Protein AF-A0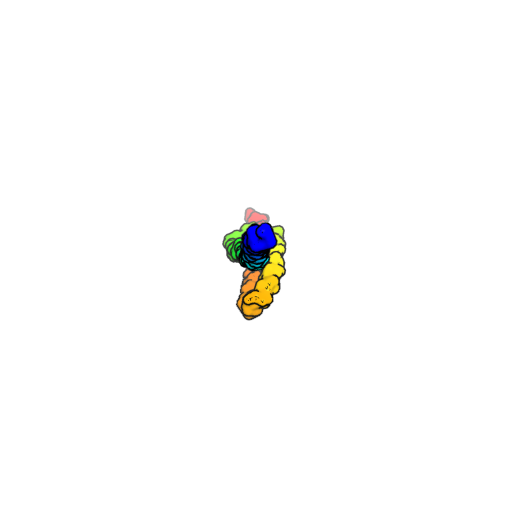A4S2EBU6-F1 (afdb_monomer)

Solvent-accessible surface area (backbone atoms only — not comparable to full-atom values): 7507 Å² total; per-residue (Å²): 116,70,68,61,56,50,54,55,51,50,51,54,51,51,52,51,52,52,53,52,51,52,51,50,52,53,51,50,52,50,56,53,49,52,55,52,50,56,52,46,50,54,51,51,52,52,49,51,56,50,49,54,51,52,53,52,49,50,49,64,60,53,51,66,78,53,46,90,76,51,50,74,68,54,54,51,50,52,49,52,54,50,50,54,50,52,57,52,50,58,67,42,48,85,80,44,68,54,70,61,52,53,49,52,53,51,51,54,50,53,49,52,54,50,51,54,52,50,37,54,51,50,54,50,51,50,57,50,50,55,54,52,63,73,73,109

Sequence (136 aa):
MKSIKNLISLGYLLMALLVIGIMYIWYKEWCDLEKLEVQNFHIDTFRQESHEIFVLLIELSLSGETVLEWEYADLEHYHYQRMAMDSMLCRFKTIYPTERIDSVRHLLEDKERQMRQIVQVLEQQQAINDKITRQV

Secondary structure (DSSP, 8-state):
-HHHHHHHHHHHHHHHHHHHHHHHHHHHHHHHHHHHHHHHHHHHHHHHHHHHHHHHHHHHHHHTTSGGG--HHHHHHHHHHHHHHHHHHHHHTTTS-HHHHHHHHHHHHHHHHHHHHHHHHHHHHHHHHHHHHTT-

Foldseek 3Di:
DVVVVVVVVVVVVVVVVVVVVVVVVVVVVVVVVVVVVVVVVVVVVVVVLVVVLVVLVVVLVCLLVCLLVDDPVVLVVSVVSLVVNLVSLVVCVVPDPPVVSVVVNVVSVVSSVVSVVSNVVSVVVVVVVVVVVVVD

Nearest PDB structures (foldseek):
  8ver-assembly1_B  TM=4.655E-01  e=3.466E+00  Escherichia coli

pLDDT: mean 80.67, std 9.9, range [55.69, 95.25]

Structure (mmCIF, N/CA/C/O backbone):
data_AF-A0A4S2EBU6-F1
#
_entry.id   AF-A0A4S2EBU6-F1
#
loop_
_atom_site.group_PDB
_atom_site.id
_atom_site.type_symbol
_atom_site.label_atom_id
_atom_site.label_alt_id
_atom_site.label_comp_id
_atom_site.label_asym_id
_atom_site.label_entity_id
_atom_site.label_seq_id
_atom_site.pdbx_PDB_ins_code
_atom_site.Cartn_x
_atom_site.Cartn_y
_atom_site.Cartn_z
_atom_site.occupancy
_atom_site.B_iso_or_equiv
_atom_site.auth_seq_id
_atom_site.auth_comp_id
_atom_site.auth_asym_id
_atom_site.auth_atom_id
_atom_site.pdbx_PDB_model_num
ATOM 1 N N . MET A 1 1 ? 27.288 8.213 -73.122 1.00 55.69 1 MET A N 1
ATOM 2 C CA . MET A 1 1 ? 25.962 7.749 -72.630 1.00 55.69 1 MET A CA 1
ATOM 3 C C . MET A 1 1 ? 26.022 6.827 -71.403 1.00 55.69 1 MET A C 1
ATOM 5 O O . MET A 1 1 ? 25.170 6.996 -70.541 1.00 55.69 1 MET A O 1
ATOM 9 N N . LYS A 1 2 ? 26.981 5.885 -71.270 1.00 59.97 2 LYS A N 1
ATOM 10 C CA . LYS A 1 2 ? 27.090 4.997 -70.082 1.00 59.97 2 LYS A CA 1
ATOM 11 C C . LYS A 1 2 ? 27.337 5.747 -68.760 1.00 59.97 2 LYS A C 1
ATOM 13 O O . LYS A 1 2 ? 26.666 5.464 -67.777 1.00 59.97 2 LYS A O 1
ATOM 18 N N . SER A 1 3 ? 28.214 6.753 -68.751 1.00 64.56 3 SER A N 1
ATOM 19 C CA . SER A 1 3 ? 28.574 7.482 -67.521 1.00 64.56 3 SER A CA 1
ATOM 20 C C . SER A 1 3 ? 27.425 8.304 -66.923 1.00 64.56 3 SER A C 1
ATOM 22 O O . SER A 1 3 ? 27.298 8.367 -65.708 1.00 64.56 3 SER A O 1
ATOM 24 N N . ILE A 1 4 ? 26.542 8.868 -67.757 1.00 72.25 4 ILE A N 1
ATOM 25 C CA . ILE A 1 4 ? 25.373 9.645 -67.300 1.00 72.25 4 ILE A CA 1
ATOM 26 C C . ILE A 1 4 ? 24.339 8.722 -66.639 1.00 72.25 4 ILE A C 1
ATOM 28 O O . ILE A 1 4 ? 23.812 9.040 -65.578 1.00 72.25 4 ILE A O 1
ATOM 32 N N . LYS A 1 5 ? 24.093 7.539 -67.223 1.00 74.06 5 LYS A N 1
ATOM 33 C CA . LYS A 1 5 ? 23.196 6.529 -66.638 1.00 74.06 5 LYS A CA 1
ATOM 34 C C . LYS A 1 5 ? 23.730 5.996 -65.302 1.00 74.06 5 LYS A C 1
ATOM 36 O O . LYS A 1 5 ? 22.953 5.840 -64.367 1.00 74.06 5 LYS A O 1
ATOM 41 N N . ASN A 1 6 ? 25.045 5.794 -65.185 1.00 73.44 6 ASN A N 1
ATOM 42 C CA . ASN A 1 6 ? 25.677 5.379 -63.928 1.00 73.44 6 ASN A CA 1
ATOM 43 C C . ASN A 1 6 ? 25.622 6.474 -62.851 1.00 73.44 6 ASN A C 1
ATOM 45 O O . ASN A 1 6 ? 25.408 6.154 -61.688 1.00 73.44 6 ASN A O 1
ATOM 49 N N . LEU A 1 7 ? 25.765 7.752 -63.225 1.00 81.00 7 LEU A N 1
ATOM 50 C CA . LEU A 1 7 ? 25.666 8.877 -62.288 1.00 81.00 7 LEU A CA 1
ATOM 51 C C . LEU A 1 7 ? 24.248 9.013 -61.713 1.00 81.00 7 LEU A C 1
ATOM 53 O O . LEU A 1 7 ? 24.077 9.181 -60.509 1.00 81.00 7 LEU A O 1
ATOM 57 N N . ILE A 1 8 ? 23.230 8.866 -62.565 1.00 84.12 8 ILE A N 1
ATOM 58 C CA . ILE A 1 8 ? 21.822 8.858 -62.148 1.00 84.12 8 ILE A CA 1
ATOM 59 C C . ILE A 1 8 ? 21.536 7.640 -61.253 1.00 84.12 8 ILE A C 1
ATOM 61 O O . ILE A 1 8 ? 20.914 7.776 -60.203 1.00 84.12 8 ILE A O 1
ATOM 65 N N . SER A 1 9 ? 22.045 6.458 -61.620 1.00 86.12 9 SER A N 1
ATOM 66 C CA . SER A 1 9 ? 21.914 5.237 -60.812 1.00 86.12 9 SER A CA 1
ATOM 67 C C . SER A 1 9 ? 22.577 5.361 -59.437 1.00 86.12 9 SER A C 1
ATOM 69 O O . SER A 1 9 ? 22.039 4.842 -58.463 1.00 86.12 9 SER A O 1
ATOM 71 N N . LEU A 1 10 ? 23.722 6.044 -59.345 1.00 89.12 10 LEU A N 1
ATOM 72 C CA . LEU A 1 10 ? 24.411 6.294 -58.079 1.00 89.12 10 LEU A CA 1
ATOM 73 C C . LEU A 1 10 ? 23.587 7.218 -57.172 1.00 89.12 10 LEU A C 1
ATOM 75 O O . LEU A 1 10 ? 23.497 6.972 -55.973 1.00 89.12 10 LEU A O 1
ATOM 79 N N . GLY A 1 11 ? 22.936 8.233 -57.750 1.00 88.25 11 GLY A N 1
ATOM 80 C CA . GLY A 1 11 ? 22.017 9.111 -57.024 1.00 88.25 11 GLY A CA 1
ATOM 81 C C . GLY A 1 11 ? 20.828 8.352 -56.433 1.00 88.25 11 GLY A C 1
ATOM 82 O O . GLY A 1 11 ? 20.536 8.496 -55.249 1.00 88.25 11 GLY A O 1
ATOM 83 N N . TYR A 1 12 ? 20.185 7.478 -57.213 1.00 90.81 12 TYR A N 1
ATOM 84 C CA . TYR A 1 12 ? 19.088 6.643 -56.706 1.00 90.81 12 TYR A CA 1
ATOM 85 C C . TYR A 1 12 ? 19.539 5.661 -55.622 1.00 90.81 12 TYR A C 1
ATOM 87 O O . TYR A 1 12 ? 18.813 5.448 -54.653 1.00 90.81 12 TYR A O 1
ATOM 95 N N . LEU A 1 13 ? 20.746 5.105 -55.747 1.00 91.38 13 LEU A N 1
ATOM 96 C CA . LEU A 1 13 ? 21.325 4.231 -54.729 1.00 91.38 13 LEU A CA 1
ATOM 97 C C . LEU A 1 13 ? 21.590 4.990 -53.420 1.00 91.38 13 LEU A C 1
ATOM 99 O O . LEU A 1 13 ? 21.287 4.475 -52.347 1.00 91.38 13 LEU A O 1
ATOM 103 N N . LEU A 1 14 ? 22.079 6.231 -53.506 1.00 92.56 14 LEU A N 1
ATOM 104 C CA . LEU A 1 14 ? 22.265 7.108 -52.349 1.00 92.56 14 LEU A CA 1
ATOM 105 C C . LEU A 1 14 ? 20.926 7.434 -51.668 1.00 92.56 14 LEU A C 1
ATOM 107 O O . LEU A 1 14 ? 20.814 7.330 -50.449 1.00 92.56 14 LEU A O 1
ATOM 111 N N . MET A 1 15 ? 19.895 7.767 -52.451 1.00 93.06 15 MET A N 1
ATOM 112 C CA . MET A 1 15 ? 18.553 8.041 -51.925 1.00 93.06 15 MET A CA 1
ATOM 113 C C . MET A 1 15 ? 17.951 6.814 -51.234 1.00 93.06 15 MET A C 1
ATOM 115 O O . MET A 1 15 ? 17.390 6.943 -50.149 1.00 93.06 15 MET A O 1
ATOM 119 N N . ALA A 1 16 ? 18.112 5.621 -51.810 1.00 92.56 16 ALA A N 1
ATOM 120 C CA . ALA A 1 16 ? 17.662 4.379 -51.186 1.00 92.56 16 ALA A CA 1
ATOM 121 C C . ALA A 1 16 ? 18.374 4.119 -49.847 1.00 92.56 16 ALA A C 1
ATOM 123 O O . ALA A 1 16 ? 17.726 3.758 -48.867 1.00 92.56 16 ALA A O 1
ATOM 124 N N . LEU A 1 17 ? 19.686 4.367 -49.779 1.00 93.75 17 LEU A N 1
ATOM 125 C CA . LEU A 1 17 ? 20.470 4.241 -48.548 1.00 93.75 17 LEU A CA 1
ATOM 126 C C . LEU A 1 17 ? 19.987 5.196 -47.450 1.00 93.75 17 LEU A C 1
ATOM 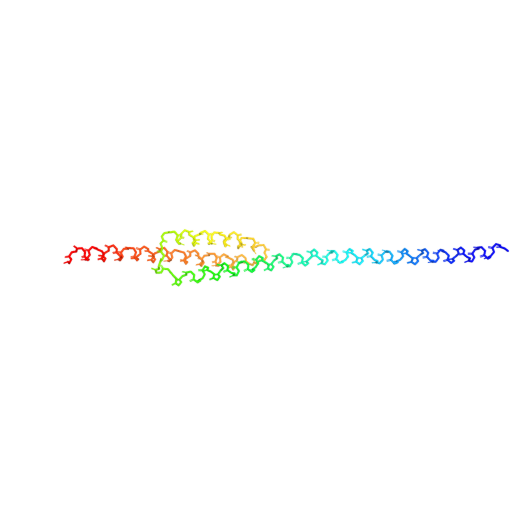128 O O . LEU A 1 17 ? 19.863 4.789 -46.296 1.00 93.75 17 LEU A O 1
ATOM 132 N N . LEU A 1 18 ? 19.670 6.441 -47.811 1.00 94.50 18 LEU A N 1
ATOM 133 C CA . LEU A 1 18 ? 19.127 7.424 -46.873 1.00 94.50 18 LEU A CA 1
ATOM 134 C C . LEU A 1 18 ? 17.754 7.001 -46.342 1.00 94.50 18 LEU A C 1
ATOM 136 O O . LEU A 1 18 ? 17.530 7.048 -45.136 1.00 94.50 18 LEU A O 1
ATOM 140 N N . VAL A 1 19 ? 16.860 6.534 -47.217 1.00 95.25 19 VAL A N 1
ATOM 141 C CA . VAL A 1 19 ? 15.520 6.067 -46.822 1.00 95.25 19 VAL A CA 1
ATOM 142 C C . VAL A 1 19 ? 15.611 4.867 -45.877 1.00 95.25 19 VAL A C 1
ATOM 144 O O . VAL A 1 19 ? 14.937 4.845 -44.851 1.00 95.25 19 VAL A O 1
ATOM 147 N N . ILE A 1 20 ? 16.488 3.902 -46.171 1.00 94.00 20 ILE A N 1
ATOM 148 C CA . ILE A 1 20 ? 16.719 2.740 -45.301 1.00 94.00 20 ILE A CA 1
ATOM 149 C C . ILE A 1 20 ? 17.304 3.177 -43.951 1.00 94.00 20 ILE A C 1
ATOM 151 O O . ILE A 1 20 ? 16.876 2.677 -42.913 1.00 94.00 20 ILE A O 1
ATOM 155 N N . GLY A 1 21 ? 18.243 4.127 -43.945 1.00 92.50 21 GLY A N 1
ATOM 156 C CA . GLY A 1 21 ? 18.831 4.664 -42.717 1.00 92.50 21 GLY A CA 1
ATOM 157 C C . GLY A 1 21 ? 17.802 5.355 -41.820 1.00 92.50 21 GLY A C 1
ATOM 158 O O . GLY A 1 21 ? 17.754 5.082 -40.622 1.00 92.50 21 GLY A O 1
ATOM 159 N N . ILE A 1 22 ? 16.935 6.190 -42.400 1.00 94.12 22 ILE A N 1
ATOM 160 C CA . ILE A 1 22 ? 15.845 6.854 -41.670 1.00 94.12 22 ILE A CA 1
ATOM 161 C C . ILE A 1 22 ? 14.863 5.814 -41.124 1.00 94.12 22 ILE A C 1
ATOM 163 O O . ILE A 1 22 ? 14.502 5.879 -39.953 1.00 94.12 22 ILE A O 1
ATOM 167 N N . MET A 1 23 ? 14.485 4.818 -41.932 1.00 93.88 23 MET A N 1
ATOM 168 C CA . MET A 1 23 ? 13.588 3.741 -41.506 1.00 93.88 23 MET A CA 1
ATOM 169 C C . MET A 1 23 ? 14.182 2.915 -40.356 1.00 93.88 23 MET A C 1
ATOM 171 O O . MET A 1 23 ? 13.467 2.545 -39.428 1.00 93.88 23 MET A O 1
ATOM 175 N N . TYR A 1 24 ? 15.492 2.659 -40.380 1.00 93.62 24 TYR A N 1
ATOM 176 C CA . TYR A 1 24 ? 16.187 1.946 -39.311 1.00 93.62 24 TYR A CA 1
ATOM 177 C C . TYR A 1 24 ? 16.232 2.749 -38.004 1.00 93.62 24 TYR A C 1
ATOM 179 O O . TYR A 1 24 ? 15.961 2.192 -36.941 1.00 93.62 24 TYR A O 1
ATOM 187 N N . ILE A 1 25 ? 16.544 4.050 -38.072 1.00 91.00 25 ILE A N 1
ATOM 188 C CA . ILE A 1 25 ? 16.540 4.933 -36.894 1.00 91.00 25 ILE A CA 1
ATOM 189 C C . ILE A 1 25 ? 15.128 5.013 -36.313 1.00 91.00 25 ILE A C 1
ATOM 191 O O . ILE A 1 25 ? 14.961 4.797 -35.118 1.00 91.00 25 ILE A O 1
ATOM 195 N N . TRP A 1 26 ? 14.123 5.218 -37.166 1.00 90.94 26 TRP A N 1
ATOM 196 C CA . TRP A 1 26 ? 12.718 5.271 -36.768 1.00 90.94 26 TRP A CA 1
ATOM 197 C C . TRP A 1 26 ? 12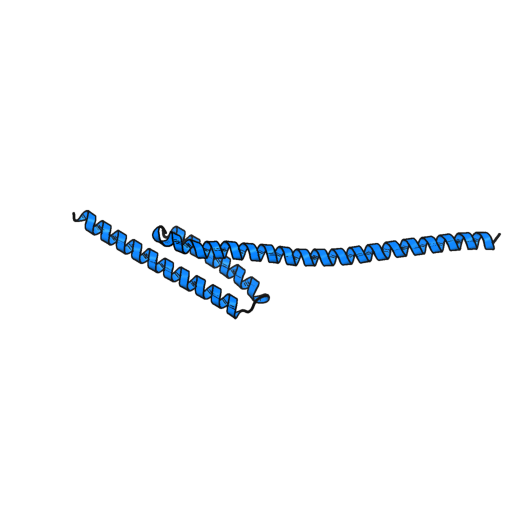.274 3.990 -36.059 1.00 90.94 26 TRP A C 1
ATOM 199 O O . TRP A 1 26 ? 11.649 4.053 -35.006 1.00 90.94 26 TRP A O 1
ATOM 209 N N . TYR A 1 27 ? 12.621 2.821 -36.606 1.00 87.69 27 TYR A N 1
ATOM 210 C CA . TYR A 1 27 ? 12.296 1.532 -35.996 1.00 87.69 27 TYR A CA 1
ATOM 211 C C . TYR A 1 27 ? 12.985 1.345 -34.641 1.00 87.69 27 TYR A C 1
ATOM 213 O O . TYR A 1 27 ? 12.363 0.904 -33.678 1.00 87.69 27 TYR A O 1
ATOM 221 N N . LYS A 1 28 ? 14.269 1.708 -34.548 1.00 85.81 28 LYS A N 1
ATOM 222 C CA . LYS A 1 28 ? 15.022 1.617 -33.297 1.00 85.81 28 LYS A CA 1
ATOM 223 C C . LYS A 1 28 ? 14.426 2.523 -32.218 1.00 85.81 28 LYS A C 1
ATOM 225 O O . LYS A 1 28 ? 14.257 2.081 -31.089 1.00 85.81 28 LYS A O 1
ATOM 230 N N . GLU A 1 29 ? 14.095 3.759 -32.576 1.00 85.88 29 GLU A N 1
ATOM 231 C CA . GLU A 1 29 ? 13.504 4.740 -31.668 1.00 85.88 29 GLU A CA 1
ATOM 232 C C . GLU A 1 29 ? 12.105 4.309 -31.213 1.00 85.88 29 GLU A C 1
ATOM 234 O O . GLU A 1 29 ? 11.795 4.408 -30.031 1.00 85.88 29 GLU A O 1
ATOM 239 N N . TRP A 1 30 ? 11.311 3.710 -32.107 1.00 83.19 30 TRP A N 1
ATOM 240 C CA . TRP A 1 30 ? 10.047 3.060 -31.749 1.00 83.19 30 TRP A CA 1
ATOM 241 C C . TRP A 1 30 ? 10.228 1.920 -30.742 1.00 83.19 30 TRP A C 1
ATOM 243 O O . TRP A 1 30 ? 9.535 1.892 -29.731 1.00 83.19 30 TRP A O 1
ATOM 253 N N . CYS A 1 31 ? 11.181 1.011 -30.965 1.00 78.50 31 CYS A N 1
ATOM 254 C CA . CYS A 1 31 ? 11.449 -0.075 -30.018 1.00 78.50 31 CYS A CA 1
ATOM 255 C C . CYS A 1 31 ? 11.984 0.423 -28.666 1.00 78.50 31 CYS A C 1
ATOM 257 O O . CYS A 1 31 ? 11.715 -0.192 -27.633 1.00 78.50 31 CYS A O 1
ATOM 259 N N . ASP A 1 32 ? 12.775 1.496 -28.653 1.00 79.75 32 ASP A N 1
ATOM 260 C CA . ASP A 1 32 ? 13.292 2.078 -27.413 1.00 79.75 32 ASP A CA 1
ATOM 261 C C . ASP A 1 32 ? 12.182 2.824 -26.646 1.00 79.75 32 ASP A C 1
ATOM 263 O O . ASP A 1 32 ? 12.109 2.706 -25.422 1.00 79.75 32 ASP A O 1
ATOM 267 N N . LEU A 1 33 ? 11.262 3.496 -27.348 1.00 72.12 33 LEU A N 1
ATOM 268 C CA . LEU A 1 33 ? 10.053 4.085 -26.760 1.00 72.12 33 LEU A CA 1
ATOM 269 C C . LEU A 1 33 ? 9.117 3.023 -26.175 1.00 72.12 33 LEU A C 1
ATOM 271 O O . LEU A 1 33 ? 8.667 3.177 -25.045 1.00 72.12 33 LEU A O 1
ATOM 275 N N . GLU A 1 34 ? 8.891 1.915 -26.880 1.00 71.25 34 GLU A N 1
ATOM 276 C CA . GLU A 1 34 ? 8.038 0.818 -26.408 1.00 71.25 34 GLU A CA 1
ATOM 277 C C . GLU A 1 34 ? 8.594 0.181 -25.120 1.00 71.25 34 GLU A C 1
ATOM 279 O O . GLU A 1 34 ? 7.859 -0.097 -24.172 1.00 71.25 34 GLU A O 1
ATOM 284 N N . LYS A 1 35 ? 9.922 0.040 -25.010 1.00 67.88 35 LYS A N 1
ATOM 285 C CA . LYS A 1 35 ? 10.571 -0.411 -23.764 1.00 67.88 35 LYS A CA 1
ATOM 286 C C . LYS A 1 35 ? 10.409 0.582 -22.614 1.00 67.88 35 LYS A C 1
ATOM 288 O O . LYS A 1 35 ? 10.280 0.154 -21.465 1.00 67.88 35 LYS A O 1
ATOM 293 N N . LEU A 1 36 ? 10.451 1.884 -22.900 1.00 62.09 36 LEU A N 1
ATOM 294 C CA . LEU A 1 36 ? 10.228 2.936 -21.905 1.00 62.09 36 LEU A CA 1
ATOM 295 C C . LEU A 1 36 ? 8.759 3.002 -21.467 1.00 62.09 36 LEU A C 1
ATOM 297 O O . LEU A 1 36 ? 8.486 3.279 -20.300 1.00 62.09 36 LEU A O 1
ATOM 301 N N . GLU A 1 37 ? 7.820 2.714 -22.364 1.00 60.56 37 GLU A N 1
ATOM 302 C CA . GLU A 1 37 ? 6.386 2.662 -22.078 1.00 60.56 37 GLU A CA 1
ATOM 303 C C . GLU A 1 37 ? 6.033 1.455 -21.198 1.00 60.56 37 GLU A C 1
ATOM 305 O O . GLU A 1 37 ? 5.365 1.616 -20.179 1.00 60.56 37 GLU A O 1
ATOM 310 N N . VAL A 1 38 ? 6.592 0.273 -21.489 1.00 62.06 38 VAL A N 1
ATOM 311 C CA . VAL A 1 38 ? 6.441 -0.920 -20.635 1.00 62.06 38 VAL A CA 1
ATOM 312 C C . VAL A 1 38 ? 7.032 -0.686 -19.239 1.00 62.06 38 VAL A C 1
ATOM 314 O O . VAL A 1 38 ? 6.429 -1.067 -18.236 1.00 62.06 38 VAL A O 1
ATOM 317 N N . GLN A 1 39 ? 8.183 -0.014 -19.135 1.00 60.25 39 GLN A N 1
ATOM 318 C CA . GLN A 1 39 ? 8.745 0.360 -17.831 1.00 60.25 39 GLN A CA 1
ATOM 319 C C . GLN A 1 39 ? 7.881 1.383 -17.080 1.00 60.25 39 GLN A C 1
ATOM 321 O O . GLN A 1 39 ? 7.680 1.226 -15.877 1.00 60.25 39 GLN A O 1
ATOM 326 N N . ASN A 1 40 ? 7.336 2.397 -17.761 1.00 58.00 40 ASN A N 1
ATOM 327 C CA . ASN A 1 40 ? 6.412 3.351 -17.141 1.00 58.00 40 ASN A CA 1
ATOM 328 C C . ASN A 1 40 ? 5.120 2.679 -16.679 1.00 58.00 40 ASN A C 1
ATOM 330 O O . ASN A 1 40 ? 4.646 2.982 -15.590 1.00 58.00 40 ASN A O 1
ATOM 334 N N . PHE A 1 41 ? 4.605 1.704 -17.428 1.00 59.31 41 PHE A N 1
ATOM 335 C CA . PHE A 1 41 ? 3.441 0.926 -17.015 1.00 59.31 41 PHE A CA 1
ATOM 336 C C . PHE A 1 41 ? 3.692 0.158 -15.708 1.00 59.31 41 PHE A C 1
ATOM 338 O O . PHE A 1 41 ? 2.836 0.131 -14.821 1.00 59.31 41 PHE A O 1
ATOM 345 N N . HIS A 1 42 ? 4.888 -0.417 -15.536 1.00 58.19 42 HIS A N 1
ATOM 346 C CA . HIS A 1 42 ? 5.278 -1.045 -14.271 1.00 58.19 42 HIS A CA 1
ATOM 347 C C . HIS A 1 42 ? 5.369 -0.039 -13.111 1.00 58.19 42 HIS A C 1
ATOM 349 O O . HIS A 1 42 ? 4.991 -0.372 -11.987 1.00 58.19 42 HIS A O 1
ATOM 355 N N . ILE A 1 43 ? 5.825 1.190 -13.372 1.00 60.38 43 ILE A N 1
ATOM 356 C CA . ILE A 1 43 ? 5.901 2.265 -12.369 1.00 60.38 43 ILE A CA 1
ATOM 357 C C . ILE A 1 43 ? 4.503 2.773 -11.994 1.00 60.38 43 ILE A C 1
ATOM 359 O O . ILE A 1 43 ? 4.228 2.963 -10.809 1.00 60.38 43 ILE A O 1
ATOM 363 N N . ASP A 1 44 ? 3.610 2.957 -12.966 1.00 59.31 44 ASP A N 1
ATOM 364 C CA . ASP A 1 44 ? 2.239 3.413 -12.723 1.00 59.31 44 ASP A CA 1
ATOM 365 C C . ASP A 1 44 ? 1.409 2.357 -11.994 1.00 59.31 44 ASP A C 1
ATOM 367 O O . ASP A 1 44 ? 0.720 2.682 -11.028 1.00 59.31 44 ASP A O 1
ATOM 371 N N . THR A 1 45 ? 1.557 1.081 -12.359 1.00 60.06 45 THR A N 1
ATOM 372 C CA . THR A 1 45 ? 0.915 -0.025 -11.633 1.00 60.06 45 THR A CA 1
ATOM 373 C C . THR A 1 45 ? 1.407 -0.076 -10.186 1.00 60.06 45 THR A C 1
ATOM 375 O O . THR A 1 45 ? 0.607 -0.146 -9.257 1.00 60.06 45 THR A O 1
ATOM 378 N N . PHE A 1 46 ? 2.719 0.056 -9.962 1.00 60.00 46 PHE A N 1
ATOM 379 C CA . PHE A 1 46 ? 3.283 0.110 -8.612 1.00 60.00 46 PHE A CA 1
ATOM 380 C C . PHE A 1 46 ? 2.779 1.319 -7.810 1.00 60.00 46 PHE A C 1
ATOM 382 O O . PHE A 1 46 ? 2.513 1.204 -6.611 1.00 60.00 46 PHE A O 1
ATOM 389 N N . ARG A 1 47 ? 2.621 2.483 -8.453 1.00 61.03 47 ARG A N 1
ATOM 390 C CA . ARG A 1 47 ? 2.060 3.688 -7.828 1.00 61.03 47 ARG A CA 1
ATOM 391 C C . ARG A 1 47 ? 0.596 3.512 -7.449 1.00 61.03 47 ARG A C 1
ATOM 393 O O . ARG A 1 47 ? 0.223 3.926 -6.353 1.00 61.03 47 ARG A O 1
ATOM 400 N N . GLN A 1 48 ? -0.206 2.893 -8.309 1.00 67.12 48 GLN A N 1
ATOM 401 C CA . GLN A 1 48 ? -1.613 2.625 -8.034 1.00 67.12 48 GLN A CA 1
ATOM 402 C C . GLN A 1 48 ? -1.775 1.622 -6.887 1.00 67.12 48 GLN A C 1
ATOM 404 O O . GLN A 1 48 ? -2.478 1.912 -5.922 1.00 67.12 48 GLN A O 1
ATOM 409 N N . GLU A 1 49 ? -1.043 0.507 -6.924 1.00 65.88 49 GLU A N 1
ATOM 410 C CA . GLU A 1 49 ? -1.057 -0.484 -5.842 1.00 65.88 49 GLU A CA 1
ATOM 411 C C . GLU A 1 49 ? -0.567 0.104 -4.511 1.00 65.88 49 GLU A C 1
ATOM 413 O O . GLU A 1 49 ? -1.128 -0.180 -3.454 1.00 65.88 49 GLU A O 1
ATOM 418 N N . SER A 1 50 ? 0.457 0.962 -4.547 1.00 66.69 50 SER A N 1
ATOM 419 C CA . SER A 1 50 ? 0.936 1.654 -3.346 1.00 66.69 50 SER A CA 1
ATOM 420 C C . SER A 1 50 ? -0.117 2.617 -2.796 1.00 66.69 50 SER A C 1
ATOM 422 O O . SER A 1 50 ? -0.306 2.691 -1.585 1.00 66.69 50 SER A O 1
ATOM 424 N N . HIS A 1 51 ? -0.810 3.361 -3.664 1.00 72.31 51 HIS A N 1
ATOM 425 C CA . HIS A 1 51 ?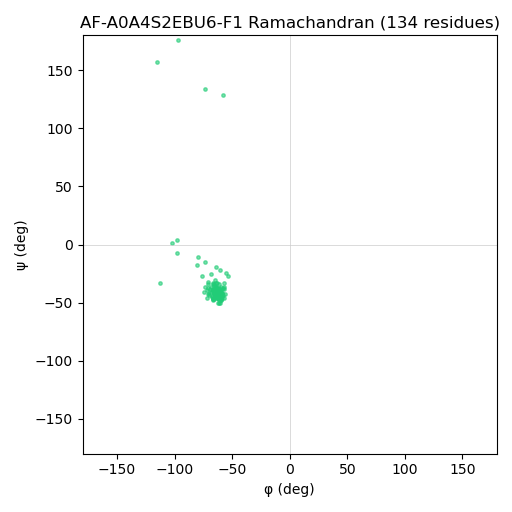 -1.852 4.298 -3.251 1.00 72.31 51 HIS A CA 1
ATOM 426 C C . HIS A 1 51 ? -3.030 3.584 -2.578 1.00 72.31 51 HIS A C 1
ATOM 428 O O . HIS A 1 51 ? -3.471 4.027 -1.520 1.00 72.31 51 HIS A O 1
ATOM 434 N N . GLU A 1 52 ? -3.478 2.456 -3.134 1.00 75.12 52 GLU A N 1
ATOM 435 C CA . GLU A 1 52 ? -4.534 1.629 -2.534 1.00 75.12 52 GLU A CA 1
ATOM 436 C C . GLU A 1 52 ? -4.144 1.133 -1.134 1.00 75.12 52 GLU A C 1
ATOM 438 O O . GLU A 1 52 ? -4.946 1.227 -0.205 1.00 75.12 52 GLU A O 1
ATOM 443 N N . ILE A 1 53 ? -2.890 0.704 -0.940 1.00 75.38 53 ILE A N 1
ATOM 444 C CA . ILE A 1 53 ? -2.373 0.334 0.387 1.00 75.38 53 ILE A CA 1
ATOM 445 C C . ILE A 1 53 ? -2.396 1.527 1.340 1.00 75.38 53 ILE A C 1
ATOM 447 O O . ILE A 1 53 ? -2.830 1.385 2.479 1.00 75.38 53 ILE A O 1
ATOM 451 N N . PHE A 1 54 ? -1.933 2.705 0.916 1.00 76.38 54 PHE A N 1
ATOM 452 C CA . PHE A 1 54 ? -1.928 3.876 1.795 1.00 76.38 54 PHE A CA 1
ATOM 453 C C . PHE A 1 54 ? -3.338 4.273 2.227 1.00 76.38 54 PHE A C 1
ATOM 455 O O . PHE A 1 54 ? -3.546 4.543 3.408 1.00 76.38 54 PHE A O 1
ATOM 462 N N . VAL A 1 55 ? -4.300 4.275 1.303 1.00 81.19 55 VAL A N 1
ATOM 463 C CA . VAL A 1 55 ? -5.701 4.592 1.611 1.00 81.19 55 VAL A CA 1
ATOM 464 C C . VAL A 1 55 ? -6.277 3.572 2.591 1.00 81.19 55 VAL A C 1
ATOM 466 O O . VAL A 1 55 ? -6.765 3.968 3.648 1.00 81.19 55 VAL A O 1
ATOM 469 N N . LEU A 1 56 ? -6.132 2.274 2.309 1.00 81.44 56 LEU A N 1
ATOM 470 C CA . LEU A 1 56 ? -6.649 1.216 3.179 1.00 81.44 56 LEU A CA 1
ATOM 471 C C . LEU A 1 56 ? -5.963 1.214 4.559 1.00 81.44 56 LEU A C 1
ATOM 473 O O . LEU A 1 56 ? -6.587 0.909 5.570 1.00 81.44 56 LEU A O 1
ATOM 477 N N . LEU A 1 57 ? -4.681 1.584 4.636 1.00 83.25 57 LEU A N 1
ATOM 478 C CA . LEU A 1 57 ? -3.947 1.671 5.900 1.00 83.25 57 LEU A CA 1
ATOM 479 C C . LEU A 1 57 ? -4.402 2.871 6.732 1.00 83.25 57 LEU A C 1
ATOM 481 O O . LEU A 1 57 ? -4.517 2.755 7.952 1.00 83.25 57 LEU A O 1
ATOM 485 N N . ILE A 1 58 ? -4.678 4.007 6.087 1.00 80.94 58 ILE A N 1
ATOM 486 C CA . ILE A 1 58 ? -5.276 5.175 6.744 1.00 80.94 58 ILE A CA 1
ATOM 487 C C . ILE A 1 58 ? -6.666 4.815 7.265 1.00 80.94 58 ILE A C 1
ATOM 489 O O . ILE A 1 58 ? -6.962 5.109 8.418 1.00 80.94 58 ILE A O 1
ATOM 493 N N . GLU A 1 59 ? -7.479 4.138 6.460 1.00 83.19 59 GLU A N 1
ATOM 494 C CA . GLU A 1 59 ? -8.826 3.711 6.837 1.00 83.19 59 GLU A CA 1
ATOM 495 C C . GLU A 1 59 ? -8.800 2.760 8.044 1.00 83.19 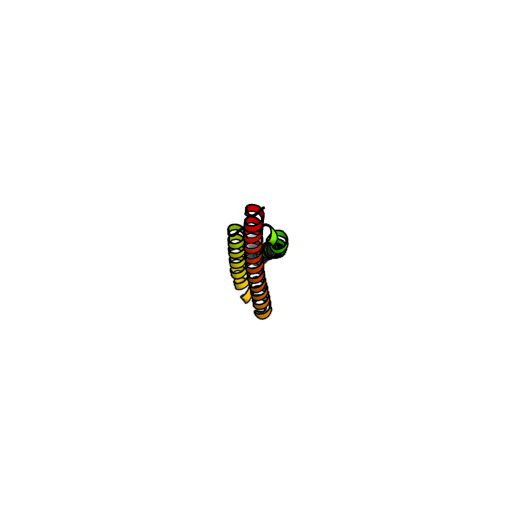59 GLU A C 1
ATOM 497 O O . GLU A 1 59 ? -9.416 3.049 9.070 1.00 83.19 59 GLU A O 1
ATOM 502 N N . LEU A 1 60 ? -7.974 1.707 8.003 1.00 82.88 60 LEU A N 1
ATOM 503 C CA . LEU A 1 60 ? -7.757 0.807 9.143 1.00 82.88 60 LEU A CA 1
ATOM 504 C C . LEU A 1 60 ? -7.202 1.553 10.366 1.00 82.88 60 LEU A C 1
ATOM 506 O O . LEU A 1 60 ? -7.564 1.255 11.507 1.00 82.88 60 LEU A O 1
ATOM 510 N N . SER A 1 61 ? -6.336 2.547 10.168 1.00 82.06 61 SER A N 1
ATOM 511 C CA . SER A 1 61 ? -5.820 3.356 11.270 1.00 82.06 61 SER A CA 1
ATOM 512 C C . SER A 1 61 ? -6.924 4.195 11.922 1.00 82.06 61 SER A C 1
ATOM 514 O O . SER A 1 61 ? -7.037 4.178 13.151 1.00 82.06 61 SER A O 1
ATOM 516 N N . LEU A 1 62 ? -7.741 4.871 11.115 1.00 83.81 62 LEU A N 1
ATOM 517 C CA . LEU A 1 62 ? -8.802 5.778 11.551 1.00 83.81 62 LEU A CA 1
ATOM 518 C C . LEU A 1 62 ? -9.984 5.038 12.176 1.00 83.81 62 LEU A C 1
ATOM 520 O O . LEU A 1 62 ? -10.592 5.529 13.116 1.00 83.81 62 LEU A O 1
ATOM 524 N N . SER A 1 63 ? -10.268 3.824 11.712 1.00 81.38 63 SER A N 1
ATOM 525 C CA . SER A 1 63 ? -11.365 2.990 12.213 1.00 81.38 63 SER A CA 1
ATOM 526 C C . SER A 1 63 ? -11.322 2.791 13.747 1.00 81.38 63 SER A C 1
ATOM 528 O O . SER A 1 63 ? -12.352 2.694 14.404 1.00 81.38 63 SER A O 1
ATOM 530 N N . GLY A 1 64 ? -10.135 2.856 14.367 1.00 78.81 64 GLY A N 1
ATOM 531 C CA . GLY A 1 64 ? -9.996 2.807 15.828 1.00 78.81 64 GLY A CA 1
ATOM 532 C C . GLY A 1 64 ? -10.638 3.975 16.579 1.00 78.81 64 GLY A C 1
ATOM 533 O O . GLY A 1 64 ? -10.903 3.841 17.768 1.00 78.81 64 GLY A O 1
ATOM 534 N N . GLU A 1 65 ? -10.903 5.096 15.913 1.00 83.31 65 GLU A N 1
ATOM 535 C CA . GLU A 1 65 ? -11.566 6.259 16.506 1.00 83.31 65 GLU A CA 1
ATOM 536 C C .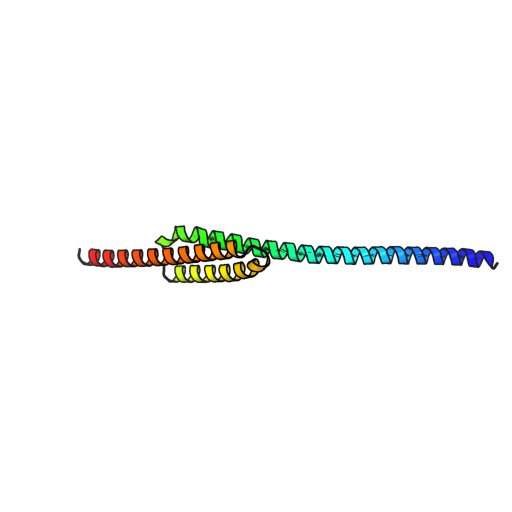 GLU A 1 65 ? -13.077 6.045 16.663 1.00 83.31 65 GLU A C 1
ATOM 538 O O . GLU A 1 65 ? -13.675 6.601 17.582 1.00 83.31 65 GLU A O 1
ATOM 543 N N . THR A 1 66 ? -13.690 5.199 15.828 1.00 83.06 66 THR A N 1
ATOM 544 C CA . THR A 1 66 ? -15.136 4.913 15.858 1.00 83.06 66 THR A CA 1
ATOM 545 C C . THR A 1 66 ? -15.487 3.627 16.607 1.00 83.06 66 THR A C 1
ATOM 547 O O . THR A 1 66 ? -16.659 3.278 16.693 1.00 83.06 66 THR A O 1
ATOM 550 N N . VAL A 1 67 ? -14.503 2.952 17.221 1.00 81.62 67 VAL A N 1
ATOM 551 C CA . VAL A 1 67 ? -14.666 1.645 17.899 1.00 81.62 67 VAL A CA 1
ATOM 552 C C . VAL A 1 67 ? -15.752 1.622 18.984 1.00 81.62 67 VAL A C 1
ATOM 554 O O . VAL A 1 67 ? -16.286 0.567 19.310 1.00 81.62 67 VAL A O 1
ATOM 557 N N . LEU A 1 68 ? -16.079 2.784 19.555 1.00 78.94 68 LEU A N 1
ATOM 558 C CA . LEU A 1 68 ? -17.122 2.941 20.571 1.00 78.94 68 LEU A CA 1
ATOM 559 C C . LEU A 1 68 ? -18.538 2.703 20.027 1.00 78.94 68 LEU A C 1
ATOM 561 O O . LEU A 1 68 ? -19.423 2.354 20.803 1.00 78.94 68 LEU A O 1
ATOM 565 N N . GLU A 1 69 ? -18.747 2.899 18.726 1.00 82.44 69 GLU A N 1
ATOM 566 C CA . GLU A 1 69 ? -20.043 2.765 18.048 1.00 82.44 69 GLU A CA 1
ATOM 567 C C . GLU A 1 69 ? -20.167 1.444 17.275 1.00 82.44 69 GLU A C 1
ATOM 569 O O . GLU A 1 69 ? -21.177 1.211 16.620 1.00 82.44 69 GLU A O 1
ATOM 574 N N . TRP A 1 70 ? -19.144 0.587 17.325 1.00 84.94 70 TRP A N 1
ATOM 575 C CA . TRP A 1 70 ? -19.078 -0.612 16.493 1.00 84.94 70 TRP A CA 1
ATOM 576 C C . TRP A 1 70 ? -20.033 -1.709 16.942 1.00 84.94 70 TRP A C 1
ATOM 578 O O . TRP A 1 70 ? -20.033 -2.128 18.102 1.00 84.94 70 TRP A O 1
ATOM 588 N N . GLU A 1 71 ? -20.737 -2.269 15.965 1.00 81.44 71 GLU A N 1
ATOM 589 C CA . GLU A 1 71 ? -21.433 -3.541 16.077 1.00 81.44 71 GLU A CA 1
ATOM 590 C C . GLU A 1 71 ? -20.583 -4.688 15.502 1.00 81.44 71 GLU A C 1
ATOM 592 O O . GLU A 1 71 ? -19.509 -4.508 14.920 1.00 81.44 71 GLU A O 1
ATOM 597 N N . TYR A 1 72 ? -21.081 -5.919 15.631 1.00 80.44 72 TYR A N 1
ATOM 598 C CA . TYR A 1 72 ? -20.408 -7.103 15.091 1.00 80.44 72 TYR A CA 1
ATOM 599 C C . TYR A 1 72 ? -20.152 -7.009 13.573 1.00 80.44 72 TYR A C 1
ATOM 601 O O . TYR A 1 72 ? -19.126 -7.490 13.091 1.00 80.44 72 TYR A O 1
ATOM 609 N N . ALA A 1 73 ? -21.052 -6.356 12.828 1.00 83.50 73 ALA A N 1
ATOM 610 C CA . ALA A 1 73 ? -20.915 -6.146 11.387 1.00 83.50 73 ALA A CA 1
ATOM 611 C C . ALA A 1 73 ? -19.729 -5.230 11.035 1.00 83.50 73 ALA A C 1
ATOM 613 O O . ALA A 1 73 ? -18.991 -5.518 10.093 1.00 83.50 73 ALA A O 1
ATOM 614 N N . ASP A 1 74 ? -19.496 -4.173 11.817 1.00 84.44 74 ASP A N 1
ATOM 615 C CA . ASP A 1 74 ? -18.356 -3.265 11.623 1.00 84.44 74 ASP A CA 1
ATOM 616 C C . ASP A 1 74 ? -17.034 -3.978 11.904 1.00 84.44 74 ASP A C 1
ATOM 618 O O . ASP A 1 74 ? -16.018 -3.761 11.241 1.00 84.44 74 ASP A O 1
ATOM 622 N N . LEU A 1 75 ? -17.068 -4.906 12.855 1.00 84.31 75 LEU A N 1
ATOM 623 C CA . LEU A 1 75 ? -15.922 -5.712 13.226 1.00 84.31 75 LEU A CA 1
ATOM 624 C C . LEU A 1 75 ? -15.561 -6.740 12.142 1.00 84.31 75 LEU A C 1
ATOM 626 O O . LEU A 1 75 ? -14.381 -6.969 11.863 1.00 84.31 75 LEU A O 1
ATOM 630 N N . GLU A 1 76 ? -16.568 -7.327 11.495 1.00 86.06 76 GLU A N 1
ATOM 631 C CA . GLU A 1 76 ? -16.393 -8.182 10.318 1.00 86.06 76 GLU A CA 1
ATOM 632 C C . GLU A 1 76 ? -15.901 -7.375 9.107 1.00 86.06 76 GLU A C 1
ATOM 634 O O . GLU A 1 76 ? -15.000 -7.819 8.390 1.00 86.06 76 GLU A O 1
ATOM 639 N N . HIS A 1 77 ? -16.414 -6.154 8.922 1.00 87.75 77 HIS A N 1
ATOM 640 C CA . HIS A 1 77 ? -15.944 -5.243 7.882 1.00 87.75 77 HIS A CA 1
ATOM 641 C C . HIS A 1 77 ? -14.461 -4.897 8.065 1.00 87.75 77 HIS A C 1
ATOM 643 O O . HIS A 1 77 ? -13.666 -5.040 7.130 1.00 87.75 77 HIS A O 1
ATOM 649 N N . TYR A 1 78 ? -14.062 -4.541 9.288 1.00 85.56 78 TYR A N 1
ATOM 650 C CA . TYR A 1 78 ? -12.667 -4.291 9.641 1.00 85.56 78 TYR A CA 1
ATOM 651 C C . TYR A 1 78 ? -11.790 -5.531 9.402 1.00 85.56 78 TYR A C 1
ATOM 653 O O . TYR A 1 78 ? -10.692 -5.426 8.848 1.00 85.56 78 TYR A O 1
ATOM 661 N N . HIS A 1 79 ? -12.280 -6.728 9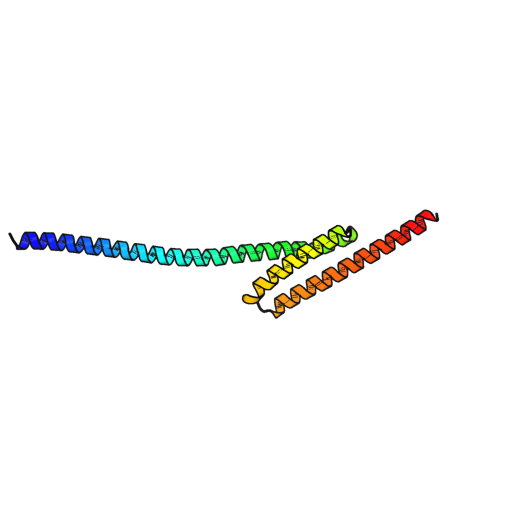.748 1.00 87.81 79 HIS A N 1
ATOM 662 C CA . HIS A 1 79 ? -11.567 -7.978 9.483 1.00 87.81 79 HIS A CA 1
ATOM 663 C C . HIS A 1 79 ? -11.326 -8.202 7.984 1.00 87.81 79 HIS A C 1
ATOM 665 O O . HIS A 1 79 ? -10.207 -8.530 7.578 1.00 87.81 79 HIS A O 1
ATOM 671 N N . TYR A 1 80 ? -12.348 -7.988 7.151 1.00 86.50 80 TYR A N 1
ATOM 672 C CA . TYR A 1 80 ? -12.247 -8.143 5.700 1.00 86.50 80 TYR A CA 1
ATOM 673 C C . TYR A 1 80 ? -11.243 -7.158 5.089 1.00 86.50 80 TYR A C 1
ATOM 675 O O . TYR A 1 80 ? -10.364 -7.559 4.321 1.00 86.50 80 TYR A O 1
ATOM 683 N N . GLN A 1 81 ? -11.308 -5.885 5.489 1.00 84.69 81 GLN A N 1
ATOM 684 C CA . GLN A 1 81 ? -10.341 -4.865 5.078 1.00 84.69 81 GLN A CA 1
ATOM 685 C C . GLN A 1 81 ? -8.910 -5.239 5.496 1.00 84.69 81 GLN A C 1
ATOM 687 O O . GLN A 1 81 ? -7.975 -5.133 4.699 1.00 84.69 81 GLN A O 1
ATOM 692 N N . ARG A 1 82 ? -8.724 -5.769 6.712 1.00 87.62 82 ARG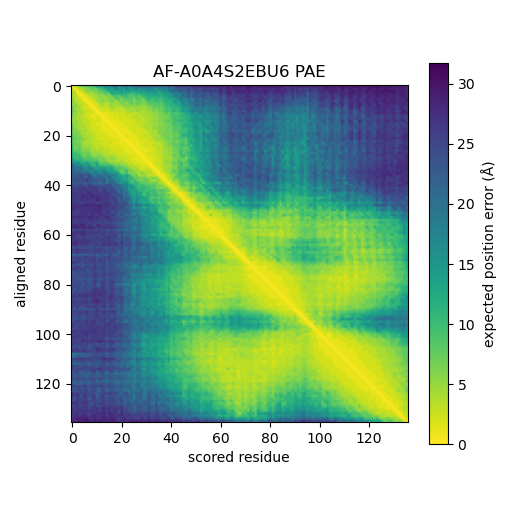 A N 1
ATOM 693 C CA . ARG A 1 82 ? -7.422 -6.263 7.180 1.00 87.62 82 ARG A CA 1
ATOM 694 C C . ARG A 1 82 ? -6.910 -7.436 6.338 1.00 87.62 82 ARG A C 1
ATOM 696 O O . ARG A 1 82 ? -5.721 -7.485 6.036 1.00 87.62 82 ARG A O 1
ATOM 703 N N . MET A 1 83 ? -7.773 -8.373 5.936 1.00 86.31 83 MET A N 1
ATOM 704 C CA . MET A 1 83 ? -7.375 -9.483 5.055 1.00 86.31 83 MET A CA 1
ATOM 705 C C . MET A 1 83 ? -6.974 -8.995 3.657 1.00 86.31 83 MET A C 1
ATOM 707 O O . MET A 1 83 ? -5.988 -9.482 3.100 1.00 86.31 83 MET A O 1
ATOM 711 N N . ALA A 1 84 ? -7.687 -8.008 3.106 1.00 85.00 84 ALA A N 1
ATOM 712 C CA . ALA A 1 84 ? -7.316 -7.376 1.841 1.00 85.00 84 ALA A CA 1
ATOM 713 C C . ALA A 1 84 ? -5.940 -6.691 1.939 1.00 85.00 84 ALA A C 1
ATOM 715 O O . ALA A 1 84 ? -5.094 -6.871 1.059 1.00 85.00 84 ALA A O 1
ATOM 716 N N . MET A 1 85 ? -5.681 -5.990 3.049 1.00 84.81 85 MET A N 1
ATOM 717 C CA . MET A 1 85 ? -4.374 -5.401 3.347 1.00 84.81 85 MET A CA 1
ATOM 718 C C . MET A 1 85 ? -3.273 -6.463 3.423 1.00 84.81 85 MET A C 1
ATOM 720 O O . MET A 1 85 ? -2.215 -6.291 2.827 1.00 84.81 85 MET A O 1
ATOM 724 N N . ASP A 1 86 ? -3.516 -7.575 4.115 1.00 84.31 86 ASP A N 1
ATOM 725 C CA . ASP A 1 86 ? -2.535 -8.653 4.268 1.00 84.31 86 ASP A CA 1
ATOM 726 C C . ASP A 1 86 ? -2.171 -9.305 2.921 1.00 84.31 86 ASP A C 1
ATOM 728 O O . ASP A 1 86 ? -0.998 -9.558 2.631 1.00 84.31 86 ASP A O 1
ATOM 732 N N . SER A 1 87 ? -3.165 -9.496 2.046 1.00 81.50 87 SER A N 1
ATOM 733 C CA . SER A 1 87 ? -2.946 -9.973 0.676 1.00 81.50 87 SER A CA 1
ATOM 734 C C . SER A 1 87 ? -2.090 -8.999 -0.138 1.00 81.50 87 SER A C 1
ATOM 736 O O . SER A 1 87 ? -1.186 -9.425 -0.862 1.00 81.50 87 SER A O 1
ATOM 738 N N . MET A 1 88 ? -2.350 -7.695 -0.024 1.00 79.19 88 MET A N 1
ATOM 739 C CA . MET A 1 88 ? -1.555 -6.674 -0.708 1.00 79.19 88 MET A CA 1
ATOM 740 C C . MET A 1 88 ? -0.129 -6.603 -0.152 1.00 79.19 88 MET A C 1
ATOM 742 O O . MET A 1 88 ? 0.828 -6.632 -0.922 1.00 79.19 88 MET A O 1
ATOM 746 N N . LEU A 1 89 ? 0.041 -6.612 1.171 1.00 81.12 89 LEU A N 1
ATOM 747 C CA . LEU A 1 89 ? 1.346 -6.626 1.837 1.00 81.12 89 LEU A CA 1
ATOM 748 C C . LEU A 1 89 ? 2.201 -7.835 1.426 1.00 81.12 89 LEU A C 1
ATOM 750 O O . LEU A 1 89 ? 3.409 -7.696 1.225 1.00 81.12 89 LEU A O 1
ATOM 754 N N . CYS A 1 90 ? 1.585 -9.004 1.224 1.00 77.81 90 CYS A N 1
ATOM 755 C CA . CYS A 1 90 ? 2.271 -10.194 0.719 1.00 77.81 90 CYS A CA 1
ATOM 756 C C . CYS A 1 90 ? 2.887 -9.967 -0.674 1.00 77.81 90 CYS A C 1
ATOM 758 O O . CYS A 1 90 ? 4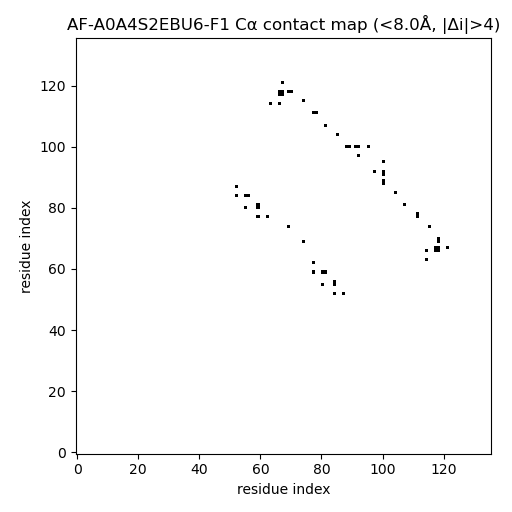.026 -10.371 -0.918 1.00 77.81 90 CYS A O 1
ATOM 760 N N . ARG A 1 91 ? 2.193 -9.248 -1.569 1.00 74.38 91 ARG A N 1
ATOM 761 C CA . ARG A 1 91 ? 2.705 -8.904 -2.908 1.00 74.38 91 ARG A CA 1
ATOM 762 C C . ARG A 1 91 ? 3.920 -7.975 -2.847 1.00 74.38 91 ARG A C 1
ATOM 764 O O . ARG A 1 91 ? 4.808 -8.081 -3.683 1.00 74.38 91 ARG A O 1
ATOM 771 N N . PHE A 1 92 ? 4.012 -7.124 -1.827 1.00 72.00 92 PHE A N 1
ATOM 772 C CA . PHE A 1 92 ? 5.156 -6.229 -1.619 1.00 72.00 92 PHE A CA 1
ATOM 773 C C . PHE A 1 92 ? 6.373 -6.916 -0.983 1.00 72.00 92 PHE A C 1
ATOM 775 O O . PHE A 1 92 ? 7.469 -6.351 -1.002 1.00 72.00 92 PHE A O 1
ATOM 782 N N . LYS A 1 93 ? 6.226 -8.150 -0.482 1.00 71.50 93 LYS A N 1
ATOM 783 C CA . LYS A 1 93 ? 7.314 -8.938 0.124 1.00 71.50 93 LYS A CA 1
ATOM 784 C C . LYS A 1 93 ? 8.465 -9.231 -0.844 1.00 71.50 93 LYS A C 1
ATOM 786 O O . LYS A 1 93 ? 9.581 -9.494 -0.409 1.00 71.50 93 LYS A O 1
ATOM 791 N N . THR A 1 94 ? 8.211 -9.172 -2.149 1.00 69.31 94 THR A N 1
ATOM 792 C CA . THR A 1 94 ? 9.228 -9.331 -3.198 1.00 69.31 94 THR A CA 1
ATOM 793 C C . THR A 1 94 ? 10.043 -8.062 -3.458 1.00 69.31 94 THR A C 1
ATOM 795 O O . THR A 1 94 ? 11.104 -8.152 -4.069 1.00 69.31 94 THR A O 1
ATOM 798 N N . ILE A 1 95 ? 9.565 -6.893 -3.016 1.00 69.25 95 ILE A N 1
ATOM 799 C CA . ILE A 1 95 ? 10.159 -5.577 -3.309 1.00 69.25 95 ILE A CA 1
ATOM 800 C C . ILE A 1 95 ? 10.735 -4.928 -2.039 1.00 69.25 95 ILE A C 1
ATOM 802 O O . ILE A 1 95 ? 11.750 -4.237 -2.109 1.00 69.25 95 ILE A O 1
ATOM 806 N N . TYR A 1 96 ? 10.126 -5.167 -0.874 1.00 66.38 96 TYR A N 1
ATOM 807 C CA . TYR A 1 96 ? 10.524 -4.577 0.406 1.00 66.38 96 TYR A CA 1
ATOM 808 C C . TYR A 1 96 ? 11.019 -5.617 1.422 1.00 66.38 96 TYR A C 1
ATOM 810 O O . TYR A 1 96 ? 10.646 -6.788 1.340 1.00 66.38 96 TYR A O 1
ATOM 818 N N . PRO A 1 97 ? 11.826 -5.196 2.421 1.00 72.69 97 PRO A N 1
ATOM 819 C CA . PRO A 1 97 ? 12.316 -6.086 3.467 1.00 72.69 97 PRO A CA 1
ATOM 820 C C . PRO A 1 97 ? 11.159 -6.746 4.216 1.00 72.69 97 PRO A C 1
ATOM 822 O O . PRO A 1 97 ? 10.264 -6.065 4.727 1.00 72.69 97 PRO A O 1
ATOM 825 N N . THR A 1 98 ? 11.214 -8.071 4.324 1.00 75.88 98 THR A N 1
ATOM 826 C CA . THR A 1 98 ? 10.167 -8.893 4.942 1.00 75.88 98 THR A CA 1
ATOM 827 C C . THR A 1 98 ? 9.886 -8.481 6.387 1.00 75.88 98 THR A C 1
ATOM 829 O O . THR A 1 98 ? 8.734 -8.400 6.791 1.00 75.88 98 THR A O 1
ATOM 832 N N . GLU A 1 99 ? 10.923 -8.091 7.128 1.00 77.88 99 GLU A N 1
ATOM 833 C CA . GLU A 1 99 ? 10.852 -7.661 8.532 1.00 77.88 99 GLU A CA 1
ATOM 834 C C . GLU A 1 99 ? 9.898 -6.477 8.754 1.00 77.88 99 GLU A C 1
ATOM 836 O O . GLU A 1 99 ? 9.170 -6.426 9.748 1.00 77.88 99 GLU A O 1
ATOM 841 N N . ARG A 1 100 ? 9.869 -5.516 7.820 1.00 76.81 100 ARG A N 1
ATOM 842 C CA . ARG A 1 100 ? 9.012 -4.323 7.916 1.00 76.81 100 ARG A CA 1
ATOM 843 C C . ARG A 1 100 ? 7.555 -4.672 7.636 1.00 76.81 100 ARG A C 1
ATOM 845 O O . ARG A 1 100 ? 6.675 -4.180 8.336 1.00 76.81 100 ARG A O 1
ATOM 852 N N . ILE A 1 101 ? 7.318 -5.530 6.647 1.00 81.06 101 ILE A N 1
ATOM 853 C CA . ILE A 1 101 ? 5.978 -5.998 6.281 1.00 81.06 101 ILE A CA 1
ATOM 854 C C . ILE A 1 101 ? 5.384 -6.855 7.401 1.00 81.06 101 ILE A C 1
ATOM 856 O O . ILE A 1 101 ? 4.251 -6.621 7.817 1.00 81.06 101 ILE A O 1
ATOM 860 N N . ASP A 1 102 ? 6.172 -7.784 7.942 1.00 83.56 102 ASP A N 1
ATOM 861 C CA . ASP A 1 102 ? 5.740 -8.673 9.020 1.00 83.56 102 ASP A CA 1
ATOM 862 C C . ASP A 1 102 ? 5.426 -7.863 10.299 1.00 83.56 102 ASP A C 1
ATOM 864 O O . ASP A 1 102 ? 4.432 -8.123 10.976 1.00 83.56 102 ASP A O 1
ATOM 868 N N . SER A 1 103 ? 6.191 -6.799 10.580 1.00 85.50 103 SER A N 1
ATOM 869 C CA . SER A 1 103 ? 5.909 -5.882 11.699 1.00 85.50 103 SER A CA 1
ATOM 870 C C . SER A 1 103 ? 4.575 -5.141 11.545 1.00 85.50 103 SER A C 1
ATOM 872 O O . SER A 1 103 ? 3.811 -5.042 12.504 1.00 85.50 103 SER A O 1
ATOM 874 N N . VAL A 1 104 ? 4.274 -4.623 10.348 1.00 84.06 104 VAL A N 1
ATOM 875 C CA . VAL A 1 104 ? 3.000 -3.931 10.073 1.00 84.06 104 VAL A CA 1
ATOM 876 C C . VAL A 1 104 ? 1.827 -4.900 10.201 1.00 84.06 104 VAL A C 1
ATOM 878 O O . VAL A 1 104 ? 0.812 -4.561 10.806 1.00 84.06 104 VAL A O 1
ATOM 881 N N . ARG A 1 105 ? 1.984 -6.125 9.696 1.00 85.00 105 ARG A N 1
ATOM 882 C CA . ARG A 1 105 ? 0.980 -7.184 9.814 1.00 85.00 105 ARG A CA 1
ATOM 883 C C . ARG A 1 105 ? 0.676 -7.520 11.276 1.00 85.00 105 ARG A C 1
ATOM 885 O O . ARG A 1 105 ? -0.492 -7.548 11.653 1.00 85.00 105 ARG A O 1
ATOM 892 N N . HIS A 1 106 ? 1.705 -7.712 12.102 1.00 87.94 106 HIS A N 1
ATOM 893 C CA . HIS A 1 106 ? 1.523 -7.967 13.533 1.00 87.94 106 HIS A CA 1
ATOM 894 C C . HIS A 1 106 ? 0.858 -6.795 14.257 1.00 87.94 106 HIS A C 1
ATOM 896 O O . HIS A 1 106 ? -0.031 -7.008 15.075 1.00 87.94 106 HIS A O 1
ATOM 902 N N . LEU A 1 107 ? 1.220 -5.555 13.917 1.00 89.50 107 LEU A N 1
ATOM 903 C CA . LEU A 1 107 ? 0.589 -4.374 14.505 1.00 89.50 107 LEU A CA 1
ATOM 904 C C . LEU A 1 107 ? -0.911 -4.296 14.174 1.00 89.50 107 LEU A C 1
ATOM 906 O O . LEU A 1 107 ? -1.721 -3.984 15.046 1.00 89.50 107 LEU A O 1
ATOM 910 N N . LEU A 1 108 ? -1.290 -4.588 12.927 1.00 87.81 108 LEU A N 1
ATOM 911 C CA . LEU A 1 108 ? -2.695 -4.622 12.508 1.00 87.81 108 LEU A CA 1
ATOM 912 C C . LEU A 1 108 ? -3.470 -5.755 13.192 1.00 87.81 108 LEU A C 1
ATOM 914 O O . LEU A 1 108 ? -4.644 -5.585 13.525 1.00 87.81 108 LEU A O 1
ATOM 918 N N . GLU A 1 109 ? -2.821 -6.895 13.425 1.00 88.75 109 GLU A N 1
ATOM 919 C CA . GLU A 1 109 ? -3.398 -8.018 14.161 1.00 88.75 109 GLU A CA 1
ATOM 920 C C . GLU A 1 109 ? -3.643 -7.693 15.633 1.00 88.75 109 GLU A C 1
ATOM 922 O O . GLU A 1 109 ? -4.748 -7.917 16.135 1.00 88.75 109 GLU A O 1
ATOM 927 N N . ASP A 1 110 ? -2.659 -7.096 16.301 1.00 91.12 110 ASP A N 1
ATOM 928 C CA . ASP A 1 110 ? -2.804 -6.649 17.683 1.00 91.12 110 ASP A CA 1
ATOM 929 C C . ASP A 1 110 ? -3.890 -5.576 17.811 1.00 91.12 110 ASP A C 1
ATOM 931 O O . ASP A 1 110 ? -4.709 -5.635 18.733 1.00 91.12 110 ASP A O 1
ATOM 935 N N . LYS A 1 111 ? -3.966 -4.640 16.856 1.00 88.81 111 LYS A N 1
ATOM 936 C CA . LYS A 1 111 ? -5.018 -3.616 16.819 1.00 88.81 111 LYS A CA 1
ATOM 937 C C . LYS A 1 111 ? -6.413 -4.228 16.679 1.00 88.81 111 LYS A C 1
ATOM 939 O O . LYS A 1 111 ? -7.305 -3.868 17.445 1.00 88.81 111 LYS A O 1
ATOM 944 N N . GLU A 1 112 ? -6.604 -5.186 15.770 1.00 88.56 112 GLU A N 1
ATOM 945 C CA . GLU A 1 112 ? -7.887 -5.890 15.628 1.00 88.56 112 GLU A CA 1
ATOM 946 C C . GLU A 1 112 ? -8.304 -6.583 16.929 1.00 88.56 112 GLU A C 1
ATOM 948 O O . GLU A 1 112 ? -9.460 -6.524 17.356 1.00 88.56 112 GLU A O 1
ATOM 953 N N . ARG A 1 113 ? -7.346 -7.248 17.581 1.00 89.75 113 ARG A N 1
ATOM 954 C CA . ARG A 1 113 ? -7.591 -7.949 18.837 1.00 89.75 113 ARG A CA 1
ATOM 955 C C . ARG A 1 113 ? -8.012 -6.984 19.942 1.00 89.75 113 ARG A C 1
ATOM 957 O O . ARG A 1 113 ? -8.928 -7.307 20.697 1.00 89.75 113 ARG A O 1
ATOM 964 N N . GLN A 1 114 ? -7.377 -5.817 20.020 1.00 88.44 114 GLN A N 1
ATOM 965 C CA . GLN A 1 114 ? -7.747 -4.766 20.968 1.00 88.44 114 GLN A CA 1
ATOM 966 C C . GLN A 1 114 ? -9.154 -4.226 20.692 1.00 88.44 114 GLN A C 1
ATOM 968 O O . GLN A 1 114 ? -9.949 -4.118 21.620 1.00 88.44 114 GLN A O 1
ATOM 973 N N . MET A 1 115 ? -9.505 -3.967 19.429 1.00 88.38 115 MET A N 1
ATOM 974 C CA . MET A 1 115 ? -10.851 -3.513 19.055 1.00 88.38 115 MET A CA 1
ATOM 975 C C . MET A 1 115 ? -11.931 -4.518 19.464 1.00 88.38 115 MET A C 1
ATOM 977 O O . MET A 1 115 ? -12.918 -4.140 20.090 1.00 88.38 115 MET A O 1
ATOM 981 N N . ARG A 1 116 ? -11.709 -5.817 19.216 1.00 87.88 116 ARG A N 1
ATOM 982 C CA . ARG A 1 116 ? -12.613 -6.888 19.680 1.00 87.88 116 ARG A CA 1
ATOM 983 C C . ARG A 1 116 ? -12.824 -6.875 21.184 1.00 87.88 116 ARG A C 1
ATOM 985 O O . ARG A 1 116 ? -13.947 -7.056 21.642 1.00 87.88 116 ARG A O 1
ATOM 992 N N . GLN A 1 117 ? -11.755 -6.678 21.949 1.00 88.88 117 GLN A N 1
ATOM 993 C CA . GLN A 1 117 ? -11.850 -6.609 23.405 1.00 88.88 117 GLN A CA 1
ATOM 994 C C . GLN A 1 117 ? -12.651 -5.386 23.859 1.00 88.88 117 GLN A C 1
ATOM 996 O O . GLN A 1 117 ? -13.467 -5.511 24.767 1.00 88.88 117 GLN A O 1
ATOM 1001 N N . ILE A 1 118 ? -12.457 -4.230 23.216 1.00 88.81 118 ILE A N 1
ATOM 1002 C CA . ILE A 1 118 ? -13.205 -3.005 23.524 1.00 88.81 118 ILE A CA 1
ATOM 1003 C C . ILE A 1 118 ? -14.701 -3.215 23.268 1.00 88.81 118 ILE A C 1
ATOM 1005 O O . ILE A 1 118 ? -15.495 -2.984 24.177 1.00 88.81 118 ILE A O 1
ATOM 1009 N N . VAL A 1 119 ? -15.078 -3.726 22.092 1.00 87.81 119 VAL A N 1
ATOM 1010 C CA . VAL A 1 119 ? -16.487 -3.990 21.746 1.00 87.81 119 VAL A CA 1
ATOM 1011 C C . VAL A 1 119 ? -17.129 -4.966 22.735 1.00 87.81 119 VAL A C 1
ATOM 1013 O O . VAL A 1 119 ? -18.202 -4.689 23.261 1.00 87.81 119 VAL A O 1
ATOM 1016 N N . GLN A 1 120 ? -16.440 -6.053 23.101 1.00 87.81 120 GLN A N 1
ATOM 1017 C CA . GLN A 1 120 ? -16.947 -6.999 24.105 1.00 87.81 120 GLN A CA 1
ATOM 1018 C C . GLN A 1 120 ? -17.176 -6.357 25.480 1.00 87.81 120 GLN A C 1
ATOM 1020 O O . GLN A 1 120 ? -18.156 -6.668 26.158 1.00 87.81 120 GLN A O 1
ATOM 1025 N N . VAL A 1 121 ? -16.274 -5.477 25.921 1.00 88.75 121 VAL A N 1
ATOM 1026 C CA . VAL A 1 121 ? -16.423 -4.771 27.202 1.00 88.75 121 VAL A CA 1
ATOM 1027 C C . VAL A 1 121 ? -17.582 -3.770 27.144 1.00 88.75 121 VAL A C 1
ATOM 1029 O O . VAL A 1 121 ? -18.328 -3.665 28.118 1.00 88.75 121 VAL A O 1
ATOM 1032 N N . LEU A 1 122 ? -17.774 -3.079 26.017 1.00 87.19 122 LEU A N 1
ATOM 1033 C CA . LEU A 1 122 ? -18.897 -2.158 25.811 1.00 87.19 122 LEU A CA 1
ATOM 1034 C C . LEU A 1 122 ? -20.243 -2.893 25.818 1.00 87.19 122 LEU A C 1
ATOM 1036 O O . LEU A 1 122 ? -21.159 -2.474 26.525 1.00 87.19 122 LEU A O 1
ATOM 1040 N N . GLU A 1 123 ? -20.346 -4.035 25.135 1.00 86.50 123 GLU A N 1
ATOM 1041 C CA . GLU A 1 123 ? -21.542 -4.888 25.179 1.00 86.50 123 GLU A CA 1
ATOM 1042 C C . GLU A 1 123 ? -21.860 -5.351 26.610 1.00 86.50 123 GLU A C 1
ATOM 1044 O O . GLU A 1 123 ? -23.015 -5.330 27.046 1.00 86.50 123 GLU A O 1
ATOM 1049 N N . GLN A 1 124 ? -20.836 -5.736 27.380 1.00 87.38 124 GLN A N 1
ATOM 1050 C CA . GLN A 1 124 ? -21.006 -6.114 28.784 1.00 87.38 124 GLN A CA 1
ATOM 1051 C C . GLN A 1 124 ? -21.477 -4.938 29.645 1.00 87.38 124 GLN A C 1
ATOM 1053 O O . GLN A 1 124 ? -22.372 -5.118 30.475 1.00 87.38 124 GLN A O 1
ATOM 1058 N N . GLN A 1 125 ? -20.909 -3.743 29.454 1.00 86.38 125 GLN A N 1
ATOM 1059 C CA . GLN A 1 125 ? -21.353 -2.535 30.150 1.00 86.38 125 GLN A CA 1
ATOM 1060 C C . GLN A 1 125 ? -22.810 -2.206 29.826 1.00 86.38 125 GLN A C 1
ATOM 1062 O O . GLN A 1 125 ? -23.582 -1.947 30.751 1.00 86.38 125 GLN A O 1
ATOM 1067 N N . GLN A 1 126 ? -23.210 -2.293 28.556 1.00 85.81 126 GLN A N 1
ATOM 1068 C CA . GLN A 1 126 ? -24.587 -2.058 28.132 1.00 85.81 126 GLN A CA 1
ATOM 1069 C C . GLN A 1 126 ? -25.549 -3.067 28.771 1.00 85.81 126 GLN A C 1
ATOM 1071 O O . GLN A 1 126 ? -26.560 -2.682 29.355 1.00 85.81 126 GLN A O 1
ATOM 1076 N N . ALA A 1 127 ? -25.200 -4.357 28.767 1.00 87.00 127 ALA A N 1
ATOM 1077 C CA . ALA A 1 127 ? -26.017 -5.401 29.382 1.00 87.00 127 ALA A CA 1
ATOM 1078 C C . ALA A 1 127 ? -26.165 -5.235 30.907 1.00 87.00 127 ALA A C 1
ATOM 1080 O O . ALA A 1 127 ? -27.196 -5.604 31.479 1.00 87.00 127 ALA A O 1
ATOM 1081 N N . ILE A 1 128 ? -25.140 -4.710 31.587 1.00 88.69 128 ILE A N 1
ATOM 1082 C CA . ILE A 1 128 ? -25.208 -4.372 33.015 1.00 88.69 128 ILE A CA 1
ATOM 1083 C C . ILE A 1 128 ? -26.095 -3.143 33.225 1.00 88.69 128 ILE A C 1
ATOM 1085 O O . ILE A 1 128 ? -26.961 -3.172 34.100 1.00 88.69 128 ILE A O 1
ATOM 1089 N N . ASN A 1 129 ? -25.918 -2.097 32.417 1.00 86.38 129 ASN A N 1
ATOM 1090 C CA . ASN A 1 129 ? -26.707 -0.872 32.499 1.00 86.38 129 ASN A CA 1
ATOM 1091 C C . ASN A 1 129 ? -28.205 -1.160 32.301 1.00 86.38 129 ASN A C 1
ATOM 1093 O O . ASN A 1 129 ? -29.017 -0.788 33.143 1.00 86.38 129 ASN A O 1
ATOM 1097 N N . ASP A 1 130 ? -28.558 -1.957 31.289 1.00 87.44 130 ASP A N 1
ATOM 1098 C CA . ASP A 1 130 ? -29.935 -2.390 31.028 1.00 87.44 130 ASP A CA 1
ATOM 1099 C C . ASP A 1 130 ? -30.551 -3.150 32.211 1.00 87.44 130 ASP A C 1
ATOM 1101 O O . ASP A 1 130 ? -31.735 -2.992 32.522 1.00 87.44 130 ASP A O 1
ATOM 1105 N N . LYS A 1 131 ? -29.763 -3.991 32.896 1.00 87.94 131 LYS A N 1
ATOM 1106 C CA . LYS A 1 131 ? -30.222 -4.706 34.097 1.00 87.94 131 LYS A CA 1
ATOM 1107 C C . LYS A 1 131 ? -30.496 -3.752 35.255 1.00 87.94 131 LYS A C 1
ATOM 1109 O O . LYS A 1 131 ? -31.479 -3.961 35.960 1.00 87.94 131 LYS A O 1
ATOM 1114 N N . ILE A 1 132 ? -29.658 -2.732 35.440 1.00 85.56 132 ILE A N 1
ATOM 1115 C CA . ILE A 1 132 ? -29.839 -1.709 36.478 1.00 85.56 132 ILE A CA 1
ATOM 1116 C C . ILE A 1 132 ? -31.082 -0.870 36.167 1.00 85.56 132 ILE A C 1
ATOM 1118 O O . ILE A 1 132 ? -31.926 -0.706 37.040 1.00 85.56 132 ILE A O 1
ATOM 1122 N N . THR A 1 133 ? -31.258 -0.411 34.923 1.00 83.88 133 THR A N 1
ATOM 1123 C CA . THR A 1 133 ? -32.434 0.378 34.515 1.00 83.88 133 THR A CA 1
ATOM 1124 C C . THR A 1 133 ? -33.744 -0.392 34.674 1.00 83.88 133 THR A C 1
ATOM 1126 O O . THR A 1 133 ? -34.753 0.205 35.018 1.00 83.88 133 THR A O 1
ATOM 1129 N N . ARG A 1 134 ? -33.753 -1.717 34.472 1.00 81.31 134 ARG A N 1
ATOM 1130 C CA . ARG A 1 134 ? -34.942 -2.562 34.709 1.00 81.31 134 ARG A CA 1
ATOM 1131 C C . ARG A 1 134 ? -35.261 -2.795 36.191 1.00 81.31 134 ARG A C 1
ATOM 1133 O O . ARG A 1 134 ? -36.333 -3.317 36.488 1.00 81.31 134 ARG A O 1
ATOM 1140 N N . GLN A 1 135 ? -34.325 -2.506 37.094 1.00 73.25 135 GLN A N 1
ATOM 1141 C CA . GLN A 1 135 ? -34.488 -2.676 38.543 1.00 73.25 135 GLN A CA 1
ATOM 1142 C C . GLN A 1 135 ? -34.865 -1.377 39.275 1.00 73.25 135 GLN A C 1
ATOM 1144 O O . GLN A 1 135 ? -35.169 -1.444 40.466 1.00 73.25 135 GLN A O 1
ATOM 1149 N N . VAL A 1 136 ? -34.851 -0.232 38.585 1.00 63.88 136 VAL A N 1
ATOM 1150 C CA . VAL A 1 136 ? -35.308 1.081 39.078 1.00 63.88 136 VAL A CA 1
ATOM 1151 C C . VAL A 1 136 ? -36.736 1.332 38.608 1.00 63.88 136 VAL A C 1
ATOM 1153 O O . VAL A 1 136 ? -37.536 1.817 39.438 1.00 63.88 136 VAL A O 1
#

Organism: Parabacteroides distasonis (NCBI:txid823)

Mean predicted aligned error: 13.16 Å

Radius of gyration: 33.15 Å; Cα contacts (8 Å, |Δi|>4): 30; chains: 1; bounding box: 64×20×112 Å